Protein AF-A0A0L8H1T8-F1 (afdb_monomer)

Foldseek 3Di:
DDDDDDDDPDDDPDDCVVDVDDDPPPPVVVVVVVVVVVVVVVCCVVCPCLQPDDPPDDSVVSVVPPPPPPPPPDPPPPPPPPPDDDDPPPPPVDCDVVVVVVVVVVVVVVVVPPD

Solvent-accessible surface area (backbone atoms only — not comparable to full-atom values): 8103 Å² total; per-residue (Å²): 137,89,75,84,86,74,82,82,91,66,82,74,96,72,45,66,90,85,47,66,68,84,66,94,77,82,53,66,68,58,52,52,51,53,52,50,52,49,53,53,50,53,49,55,61,69,57,53,69,66,88,60,70,56,93,92,57,54,72,75,67,63,69,69,70,70,78,68,77,83,75,81,75,77,79,79,81,77,81,73,82,76,90,65,89,77,77,92,79,80,78,76,94,73,80,60,70,66,60,62,55,49,56,54,51,52,59,57,58,62,67,67,77,80,118

Organism: Octopus bimaculoides (NCBI:txid37653)

Secondary structure (DSSP, 8-state):
-PPPPPPP-PPPS--TTTS--------HHHHHHHHHHHHHHHHHHHSTTTT-PPTT--HHHHSSS----------------------S--------THHHHHHHHHHHHHTTS--

Mean predicted aligned error: 20.03 Å

Nearest PDB structures (foldseek):
  6q6g-assembly1_D  TM=6.402E-01  e=4.508E-03  Homo sapiens
  8tau-assembly1_D  TM=6.356E-01  e=5.930E-03  Homo sapiens

InterPro domains:
  IPR026182 Anaphase-promoting complex subunit 15 [PF15243] (4-90)
  IPR026182 Anaphase-promoting complex subunit 15 [PTHR22526] (5-99)

pLDDT: mean 73.24, std 15.23, range [45.25, 97.75]

Structure (mmCIF, N/CA/C/O backbone):
data_AF-A0A0L8H1T8-F1
#
_entry.id   AF-A0A0L8H1T8-F1
#
loop_
_atom_site.group_PDB
_atom_site.id
_atom_site.type_symbol
_atom_site.label_atom_id
_atom_site.label_alt_id
_atom_site.label_comp_id
_atom_site.label_asym_id
_atom_site.label_entity_id
_atom_site.label_seq_id
_atom_site.pdbx_PDB_ins_code
_atom_site.Cartn_x
_atom_site.Cartn_y
_atom_site.Cartn_z
_atom_site.occupancy
_atom_site.B_iso_or_equiv
_atom_site.auth_seq_id
_atom_site.auth_comp_id
_atom_site.auth_asym_id
_atom_site.auth_atom_id
_atom_site.pdbx_PDB_model_num
ATOM 1 N N . MET A 1 1 ? 38.543 -22.773 -46.437 1.00 66.62 1 MET A N 1
ATOM 2 C CA . MET A 1 1 ? 37.847 -21.510 -46.764 1.00 66.62 1 MET A CA 1
ATOM 3 C C . MET A 1 1 ? 37.336 -20.939 -45.447 1.00 66.62 1 MET A C 1
ATOM 5 O O . MET A 1 1 ? 36.413 -21.510 -44.885 1.00 66.62 1 MET A O 1
ATOM 9 N N . PHE A 1 2 ? 38.005 -19.933 -44.879 1.00 74.50 2 PHE A N 1
ATOM 10 C CA . PHE A 1 2 ? 37.573 -19.299 -43.627 1.00 74.50 2 PHE A CA 1
ATOM 11 C C . PHE A 1 2 ? 36.588 -18.179 -43.969 1.00 74.50 2 PHE A C 1
ATOM 13 O O . PHE A 1 2 ? 36.925 -17.283 -44.740 1.00 74.50 2 PHE A O 1
ATOM 20 N N . ARG A 1 3 ? 35.363 -18.255 -43.443 1.00 80.56 3 ARG A N 1
ATOM 21 C CA . ARG A 1 3 ? 34.392 -17.158 -43.514 1.00 80.56 3 ARG A CA 1
ATOM 22 C C . ARG A 1 3 ? 34.548 -16.315 -42.246 1.00 80.56 3 ARG A C 1
ATOM 24 O O . ARG A 1 3 ? 34.536 -16.905 -41.166 1.00 80.56 3 ARG A O 1
ATOM 31 N N . PRO A 1 4 ? 34.705 -14.985 -42.349 1.00 79.38 4 PRO A N 1
ATOM 32 C CA . PRO A 1 4 ? 34.707 -14.138 -41.166 1.00 79.38 4 PRO A CA 1
ATOM 33 C C . PRO A 1 4 ? 33.343 -14.248 -40.478 1.00 79.38 4 PRO A C 1
ATOM 35 O O . PRO A 1 4 ? 32.303 -14.245 -41.142 1.00 79.38 4 PRO A O 1
ATOM 38 N N . LEU A 1 5 ? 33.358 -14.400 -39.155 1.00 86.38 5 LEU A N 1
ATOM 39 C CA . LEU A 1 5 ? 32.141 -14.392 -38.357 1.00 86.38 5 LEU A CA 1
ATOM 40 C C . LEU A 1 5 ? 31.620 -12.954 -38.326 1.00 86.38 5 LEU A C 1
ATOM 42 O O . LEU A 1 5 ? 32.314 -12.050 -37.864 1.00 86.38 5 LEU A O 1
ATOM 46 N N . PHE A 1 6 ? 30.422 -12.744 -38.862 1.00 85.69 6 PHE A N 1
ATOM 47 C CA . PHE A 1 6 ? 29.758 -11.448 -38.808 1.00 85.69 6 PHE A CA 1
ATOM 48 C C . PHE A 1 6 ? 28.909 -11.356 -37.537 1.00 85.69 6 PHE A C 1
ATOM 50 O O . PHE A 1 6 ? 28.295 -12.355 -37.151 1.00 85.69 6 PHE A O 1
ATOM 57 N N . PRO A 1 7 ? 28.855 -10.183 -36.885 1.00 89.69 7 PRO A N 1
ATOM 58 C CA . PRO A 1 7 ? 27.978 -9.984 -35.741 1.00 89.69 7 PRO A CA 1
ATOM 59 C C . PRO A 1 7 ? 26.510 -10.090 -36.166 1.00 89.69 7 PRO A C 1
ATOM 61 O O . PRO A 1 7 ? 26.142 -9.751 -37.293 1.00 89.69 7 PRO A O 1
ATOM 64 N N . ALA A 1 8 ? 25.660 -10.534 -35.243 1.00 85.50 8 ALA A N 1
ATOM 65 C CA . ALA A 1 8 ? 24.221 -10.518 -35.453 1.00 85.50 8 ALA A CA 1
ATOM 66 C C . ALA A 1 8 ? 23.708 -9.069 -35.382 1.00 85.50 8 ALA A C 1
ATOM 68 O O . ALA A 1 8 ? 23.894 -8.388 -34.378 1.00 85.50 8 ALA A O 1
ATOM 69 N N . LEU A 1 9 ? 23.058 -8.602 -36.451 1.00 88.75 9 LEU A N 1
ATOM 70 C CA . LEU A 1 9 ? 22.443 -7.270 -36.547 1.00 88.75 9 LEU A CA 1
ATOM 71 C C . LEU A 1 9 ? 20.955 -7.312 -36.172 1.00 88.75 9 LEU A C 1
ATOM 73 O O . LEU A 1 9 ? 20.112 -6.729 -36.850 1.00 88.75 9 LEU A O 1
ATOM 77 N N . VAL A 1 10 ? 20.628 -8.066 -35.126 1.00 89.12 10 VAL A 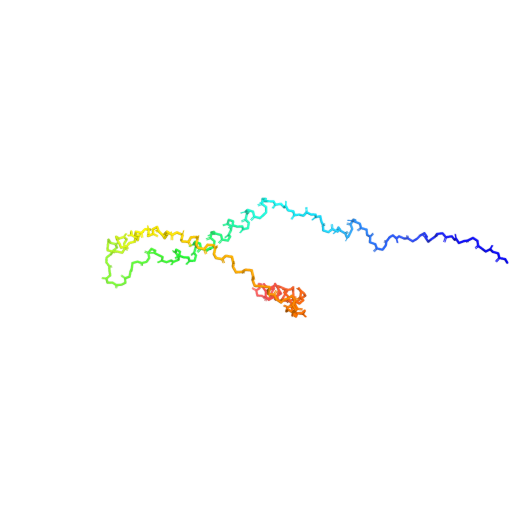N 1
ATOM 78 C CA . VAL A 1 10 ? 19.255 -8.191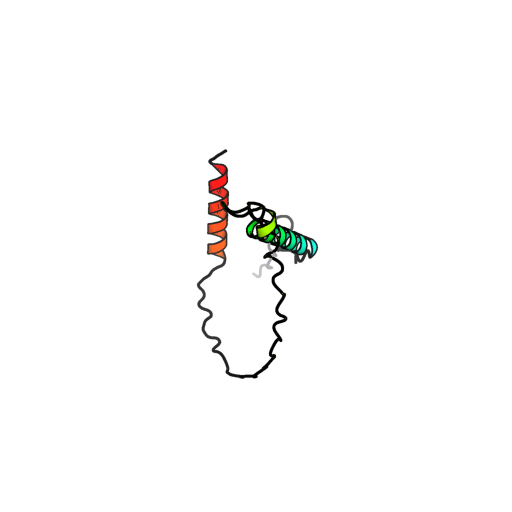 -34.630 1.00 89.12 10 VAL A CA 1
ATOM 79 C C . VAL A 1 10 ? 19.013 -7.206 -33.483 1.00 89.12 10 VAL A C 1
ATOM 81 O O . VAL A 1 10 ? 19.959 -6.883 -32.757 1.00 89.12 10 VAL A O 1
ATOM 84 N N . PRO A 1 11 ? 17.773 -6.713 -33.305 1.00 88.00 11 PRO A N 1
ATOM 85 C CA . PRO A 1 11 ? 17.414 -5.901 -32.148 1.00 88.00 11 PRO A CA 1
ATOM 86 C C . PRO A 1 11 ? 17.719 -6.618 -30.831 1.00 88.00 11 PRO A C 1
ATOM 88 O O . PRO A 1 11 ? 17.740 -7.850 -30.764 1.00 88.00 11 PRO A O 1
ATOM 91 N N . LYS A 1 12 ? 17.932 -5.840 -29.767 1.00 85.12 12 LYS A N 1
ATOM 92 C CA . LYS A 1 12 ? 18.109 -6.396 -28.424 1.00 85.12 12 LYS A CA 1
ATOM 93 C C . LYS A 1 12 ? 16.826 -7.101 -27.991 1.00 85.12 12 LYS A C 1
ATOM 95 O O . LYS A 1 12 ? 15.731 -6.602 -28.228 1.00 85.12 12 LYS A O 1
ATOM 100 N N . ALA A 1 13 ? 16.987 -8.244 -27.331 1.00 86.94 13 ALA A N 1
ATOM 101 C CA . ALA A 1 13 ? 15.868 -9.017 -26.804 1.00 86.94 13 ALA A CA 1
ATOM 102 C C . ALA A 1 13 ? 15.138 -8.307 -25.656 1.00 86.94 13 ALA A C 1
ATOM 104 O O . ALA A 1 13 ? 13.989 -8.623 -25.402 1.00 86.94 13 ALA A O 1
ATOM 105 N N . VAL A 1 14 ? 15.799 -7.369 -24.974 1.00 88.12 14 VAL A N 1
ATOM 106 C CA . VAL A 1 14 ? 15.251 -6.577 -23.871 1.00 88.12 14 VAL A CA 1
ATOM 107 C C . VAL A 1 14 ? 15.644 -5.124 -24.111 1.00 88.12 14 VAL A C 1
ATOM 109 O O . VAL A 1 14 ? 16.819 -4.836 -24.366 1.00 88.12 14 VAL A O 1
ATOM 112 N N . ASP A 1 15 ? 14.671 -4.219 -24.050 1.00 87.50 15 ASP A N 1
ATOM 113 C CA . ASP A 1 15 ? 14.896 -2.779 -24.175 1.00 87.50 15 ASP A CA 1
ATOM 114 C C 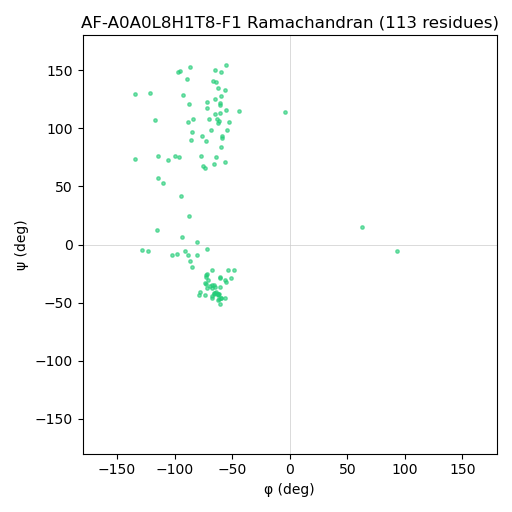. ASP A 1 15 ? 14.385 -2.069 -22.918 1.00 87.50 15 ASP A C 1
ATOM 116 O O . ASP A 1 15 ? 13.226 -2.265 -22.558 1.00 87.50 15 ASP A O 1
ATOM 120 N N . PRO A 1 16 ? 15.183 -1.195 -22.288 1.00 86.00 16 PRO A N 1
ATOM 121 C CA . PRO A 1 16 ? 14.730 -0.369 -21.171 1.00 86.00 16 PRO A CA 1
ATOM 122 C C . PRO A 1 16 ? 13.471 0.467 -21.452 1.00 86.00 16 PRO A C 1
ATOM 124 O O . PRO A 1 16 ? 12.793 0.870 -20.511 1.00 86.00 16 PRO A O 1
ATOM 127 N N . PHE A 1 17 ? 13.150 0.740 -22.722 1.00 83.31 17 PHE A N 1
ATOM 128 C CA . PHE A 1 17 ? 11.942 1.464 -23.121 1.00 83.31 17 PHE A CA 1
ATOM 129 C C . PHE A 1 17 ? 10.646 0.697 -22.818 1.00 83.31 17 PHE A C 1
ATOM 131 O O . PHE A 1 17 ? 9.637 1.315 -22.490 1.00 83.31 17 PHE A O 1
ATOM 138 N N . TRP A 1 18 ? 10.662 -0.633 -22.935 1.00 85.00 18 TRP A N 1
ATOM 139 C CA . TRP A 1 18 ? 9.486 -1.489 -22.709 1.00 85.00 18 TRP A CA 1
ATOM 140 C C . TRP A 1 18 ? 9.706 -2.562 -21.637 1.00 85.00 18 TRP A C 1
ATOM 142 O O . TRP A 1 18 ? 8.768 -3.253 -21.252 1.00 85.00 18 TRP A O 1
ATOM 152 N N . PHE A 1 19 ? 10.930 -2.665 -21.128 1.00 86.06 19 PHE A N 1
ATOM 153 C 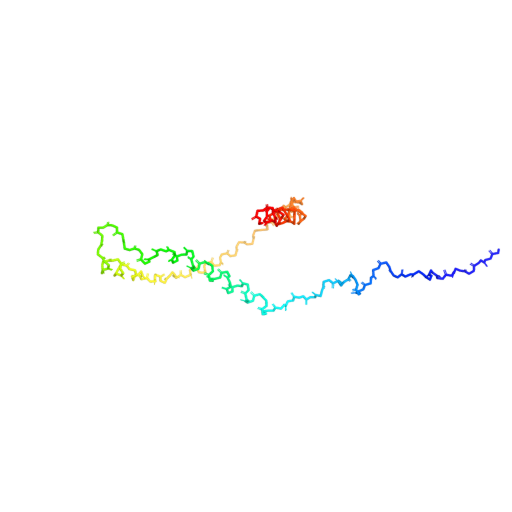CA . PHE A 1 19 ? 11.321 -3.468 -19.984 1.00 86.06 19 PHE A CA 1
ATOM 154 C C . PHE A 1 19 ? 12.214 -2.621 -19.066 1.00 86.06 19 PHE A C 1
ATOM 156 O O . PHE A 1 19 ? 13.441 -2.785 -19.053 1.00 86.06 19 PHE A O 1
ATOM 163 N N . PRO A 1 20 ? 11.632 -1.652 -18.340 1.00 81.62 20 PRO A N 1
ATOM 164 C CA . PRO A 1 20 ? 12.365 -0.966 -17.293 1.00 81.62 20 PRO A CA 1
ATOM 165 C C . PRO A 1 20 ? 12.721 -2.009 -16.231 1.00 81.62 20 PRO A C 1
ATOM 167 O O . PRO A 1 20 ? 11.851 -2.508 -15.528 1.00 81.62 20 PRO A O 1
ATOM 170 N N . VAL A 1 21 ? 14.003 -2.373 -16.148 1.00 79.56 21 VAL A N 1
ATOM 171 C CA . VAL A 1 21 ? 14.524 -3.094 -14.982 1.00 79.56 21 VAL A CA 1
ATOM 172 C C . VAL A 1 21 ? 14.205 -2.233 -13.771 1.00 79.56 21 VAL A C 1
ATOM 174 O O . VAL A 1 21 ? 14.416 -1.016 -13.848 1.00 79.56 21 VAL A O 1
ATOM 177 N N . ASP A 1 22 ? 13.668 -2.853 -12.719 1.00 79.62 22 ASP A N 1
ATOM 178 C CA . ASP A 1 22 ? 13.233 -2.159 -11.512 1.00 79.62 22 ASP A CA 1
ATOM 179 C C . ASP A 1 22 ? 14.293 -1.140 -11.108 1.00 79.62 22 ASP A C 1
ATOM 181 O O . ASP A 1 22 ? 15.456 -1.465 -10.841 1.00 79.62 22 ASP A O 1
ATOM 185 N N . LYS A 1 23 ? 13.909 0.136 -11.174 1.00 72.81 23 LYS A N 1
ATOM 186 C CA . LYS A 1 23 ? 14.759 1.185 -10.6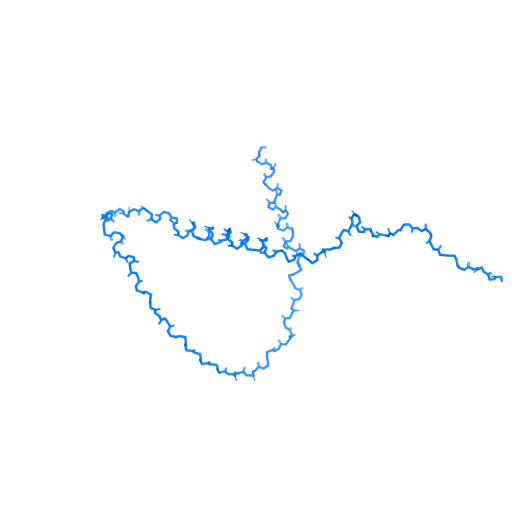28 1.00 72.81 23 LYS A CA 1
ATOM 187 C C . LYS A 1 23 ? 14.767 0.943 -9.125 1.00 72.81 23 LYS A C 1
ATOM 189 O O . LYS A 1 23 ? 13.701 0.635 -8.600 1.00 72.81 23 LYS A O 1
ATOM 194 N N . PRO A 1 24 ? 15.903 1.110 -8.430 1.00 70.75 24 PRO A N 1
ATOM 195 C CA . PRO A 1 24 ? 15.901 1.170 -6.976 1.00 70.75 24 PRO A CA 1
ATOM 196 C C . PRO A 1 24 ? 14.909 2.258 -6.552 1.00 70.75 24 PRO A C 1
ATOM 198 O O . PRO A 1 24 ? 15.183 3.451 -6.673 1.00 70.75 24 PRO A O 1
ATOM 201 N N . CYS A 1 25 ? 13.711 1.826 -6.187 1.00 67.56 25 CYS A N 1
ATOM 202 C CA . CYS A 1 25 ? 12.572 2.654 -5.849 1.00 67.56 25 CYS A CA 1
ATOM 203 C C . CYS A 1 25 ? 12.440 2.573 -4.336 1.00 67.56 25 CYS A C 1
ATOM 205 O O . CYS A 1 25 ? 11.604 1.854 -3.806 1.00 67.56 25 CYS A O 1
ATOM 207 N N . LEU A 1 26 ? 13.361 3.240 -3.647 1.00 69.06 26 LEU A N 1
ATOM 208 C CA . LEU A 1 26 ? 13.211 3.566 -2.235 1.00 69.06 26 LEU A CA 1
ATOM 209 C C . LEU A 1 26 ? 12.754 5.020 -2.193 1.00 69.06 26 LEU A C 1
ATOM 211 O O . LEU A 1 26 ? 13.560 5.933 -2.015 1.00 69.06 26 LEU A O 1
ATOM 215 N N . ASP A 1 27 ? 11.476 5.237 -2.495 1.00 83.62 27 ASP A N 1
ATOM 216 C CA . ASP A 1 27 ? 10.846 6.523 -2.235 1.00 83.62 27 ASP A CA 1
ATOM 217 C C . ASP A 1 27 ? 10.359 6.522 -0.785 1.00 83.62 27 ASP A C 1
ATOM 219 O O . ASP A 1 27 ? 9.289 6.011 -0.466 1.00 83.62 27 ASP A O 1
ATOM 223 N N . GLU A 1 28 ? 11.170 7.090 0.106 1.00 89.19 28 GLU A N 1
ATOM 224 C CA . GLU A 1 28 ? 10.832 7.270 1.525 1.00 89.19 28 GLU A CA 1
ATOM 225 C C . GLU A 1 28 ? 9.466 7.953 1.716 1.00 89.19 28 GLU A C 1
ATOM 227 O O . GLU A 1 28 ? 8.775 7.706 2.703 1.00 89.19 28 GLU A O 1
ATOM 232 N N . SER A 1 29 ? 9.039 8.795 0.765 1.00 90.00 29 SER A N 1
ATOM 233 C CA . SER A 1 29 ? 7.729 9.443 0.846 1.00 90.00 29 SER A CA 1
ATOM 234 C C . SER A 1 29 ? 6.570 8.484 0.568 1.00 90.00 29 SER A C 1
ATOM 236 O O . SER A 1 29 ? 5.522 8.611 1.201 1.00 90.00 29 SER A O 1
ATOM 238 N N . GLU A 1 30 ? 6.761 7.501 -0.317 1.00 90.25 30 GLU A N 1
ATOM 239 C CA . GLU A 1 30 ? 5.783 6.437 -0.570 1.00 90.25 30 GLU A CA 1
ATOM 240 C C . GLU A 1 30 ? 5.652 5.532 0.657 1.00 90.25 30 GLU A C 1
ATOM 242 O O . GLU A 1 30 ? 4.538 5.244 1.094 1.00 90.25 30 GLU A O 1
ATOM 247 N N . ILE A 1 31 ? 6.784 5.154 1.256 1.00 91.50 31 ILE A N 1
ATOM 248 C CA . ILE A 1 31 ? 6.815 4.334 2.474 1.00 91.50 31 ILE A CA 1
ATOM 249 C C . ILE A 1 31 ? 6.104 5.061 3.618 1.00 91.50 31 ILE A C 1
ATOM 251 O O . ILE A 1 31 ? 5.174 4.517 4.209 1.00 91.50 31 ILE A O 1
ATOM 255 N N . SER A 1 32 ? 6.464 6.320 3.870 1.00 94.31 32 SER A N 1
ATOM 256 C CA . SER A 1 32 ? 5.849 7.117 4.934 1.00 94.31 32 SER A CA 1
ATOM 257 C C . SER A 1 32 ? 4.338 7.302 4.738 1.00 94.31 32 SER A C 1
ATOM 259 O O . SER A 1 32 ? 3.581 7.276 5.709 1.00 94.31 32 SER A O 1
ATOM 261 N N . ALA A 1 33 ? 3.873 7.450 3.492 1.00 95.38 33 ALA A N 1
ATOM 262 C CA . ALA A 1 33 ? 2.444 7.526 3.199 1.00 95.38 33 ALA A CA 1
ATOM 263 C C . ALA A 1 33 ? 1.720 6.206 3.515 1.00 95.38 33 ALA A C 1
ATOM 265 O O . ALA A 1 33 ? 0.651 6.227 4.124 1.00 95.38 33 ALA A O 1
ATOM 266 N N . LEU A 1 34 ? 2.316 5.063 3.158 1.00 95.81 34 LEU A N 1
ATOM 267 C CA . LEU A 1 34 ? 1.757 3.742 3.461 1.00 95.81 34 LEU A CA 1
ATOM 268 C C . LEU A 1 34 ? 1.690 3.474 4.969 1.00 95.81 34 LEU A C 1
ATOM 270 O O . LEU A 1 34 ? 0.689 2.949 5.457 1.00 95.81 34 LEU A O 1
ATOM 274 N N . GLU A 1 35 ? 2.721 3.862 5.716 1.00 96.62 35 GLU A N 1
ATOM 275 C CA . GLU A 1 35 ? 2.739 3.748 7.178 1.00 96.62 35 GLU A CA 1
ATOM 276 C C . GLU A 1 35 ? 1.675 4.635 7.830 1.00 96.62 35 GLU A C 1
ATOM 278 O O . GLU A 1 35 ? 0.979 4.203 8.751 1.00 96.62 35 GLU A O 1
ATOM 283 N N . ALA A 1 36 ? 1.502 5.864 7.339 1.00 97.69 36 ALA A N 1
ATOM 284 C CA . ALA A 1 36 ? 0.462 6.765 7.825 1.00 97.69 36 ALA A CA 1
ATOM 285 C C . ALA A 1 36 ? -0.945 6.200 7.573 1.00 97.69 36 ALA A C 1
ATOM 287 O O . ALA A 1 36 ? -1.789 6.225 8.473 1.00 97.69 36 ALA A O 1
ATOM 288 N N . ASP A 1 37 ? -1.193 5.650 6.383 1.00 97.75 37 ASP A N 1
ATOM 289 C CA . ASP A 1 37 ? -2.464 5.003 6.051 1.00 97.75 37 ASP A CA 1
ATOM 290 C C . ASP A 1 37 ? -2.728 3.784 6.942 1.00 97.75 37 ASP A C 1
ATOM 292 O O . ASP A 1 37 ? -3.842 3.615 7.448 1.00 97.75 37 ASP A O 1
ATOM 296 N N . TYR A 1 38 ? -1.704 2.965 7.194 1.00 97.62 38 TYR A N 1
ATOM 297 C CA . TYR A 1 38 ? -1.804 1.831 8.110 1.00 97.62 38 TYR A CA 1
ATOM 298 C C . TYR A 1 38 ? -2.140 2.274 9.539 1.00 97.62 38 TYR A C 1
ATOM 300 O O . TYR A 1 38 ? -3.062 1.732 10.150 1.00 97.62 38 TYR A O 1
ATOM 308 N N . ASN A 1 39 ? -1.442 3.287 10.055 1.00 97.50 39 ASN A N 1
ATOM 309 C CA . ASN A 1 39 ? -1.679 3.810 11.400 1.00 97.50 39 ASN A CA 1
ATOM 310 C C . ASN A 1 39 ? -3.096 4.382 11.542 1.00 97.50 39 ASN A C 1
ATOM 312 O O . ASN A 1 39 ? -3.781 4.093 12.522 1.00 97.50 39 ASN A O 1
ATOM 316 N N . ASN A 1 40 ? -3.575 5.119 10.535 1.00 97.50 40 ASN A N 1
ATOM 317 C CA . ASN A 1 40 ? -4.953 5.614 10.499 1.00 97.50 40 ASN A CA 1
ATOM 318 C C . ASN A 1 40 ? -5.972 4.468 10.491 1.00 97.50 40 ASN A C 1
ATOM 320 O O . ASN A 1 40 ? -6.990 4.535 11.182 1.00 97.50 40 ASN A O 1
ATOM 324 N N . TRP A 1 41 ? -5.717 3.410 9.718 1.00 97.38 41 TRP A N 1
ATOM 325 C CA . TRP A 1 41 ? -6.578 2.231 9.708 1.00 97.38 41 TRP A CA 1
ATOM 326 C C . TRP A 1 41 ? -6.615 1.556 11.083 1.00 97.38 41 TRP A C 1
ATOM 328 O O . TRP A 1 41 ? -7.708 1.302 11.592 1.00 97.38 41 TRP A O 1
ATOM 338 N N . ALA A 1 42 ? -5.455 1.329 11.701 1.00 96.62 42 ALA A N 1
ATOM 339 C CA . ALA A 1 42 ? -5.347 0.703 13.015 1.00 96.62 42 ALA A CA 1
ATOM 340 C C . ALA A 1 42 ? -6.094 1.505 14.094 1.00 96.62 42 ALA A C 1
ATOM 342 O O . ALA A 1 42 ? -6.903 0.932 14.826 1.00 96.62 42 ALA A O 1
ATOM 343 N N . GLN A 1 43 ? -5.914 2.830 14.124 1.00 96.00 43 GLN A N 1
ATOM 344 C CA . GLN A 1 43 ? -6.669 3.723 15.011 1.00 96.00 43 GLN A CA 1
ATOM 345 C C . GLN A 1 43 ? -8.171 3.635 14.745 1.00 96.00 43 GLN A C 1
ATOM 347 O O . GLN A 1 43 ? -8.949 3.441 15.671 1.00 96.00 43 GLN A O 1
ATOM 352 N N . SER A 1 44 ? -8.598 3.664 13.477 1.00 95.50 44 SER A N 1
ATOM 353 C CA . SER A 1 44 ? -10.026 3.565 13.143 1.00 95.50 44 SER A CA 1
ATOM 354 C C . SER A 1 44 ? -10.671 2.257 13.604 1.00 95.50 44 SER A C 1
ATOM 356 O O . SER A 1 44 ? -11.878 2.222 13.838 1.00 95.50 44 SER A O 1
ATOM 358 N N . VAL A 1 45 ? -9.886 1.178 13.695 1.00 94.25 45 VAL A N 1
AT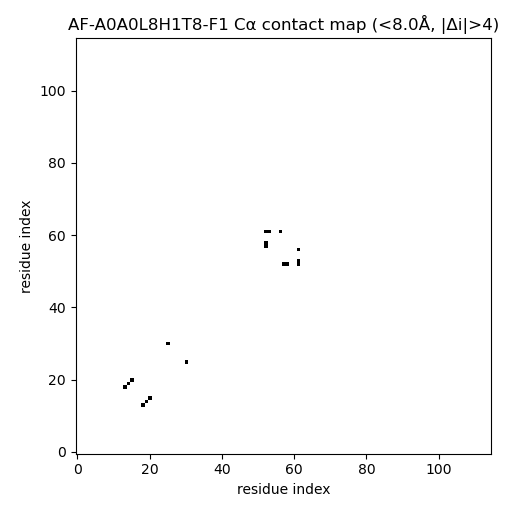OM 359 C CA . VAL A 1 45 ? -10.340 -0.126 14.182 1.00 94.25 45 VAL A CA 1
ATOM 360 C C . VAL A 1 45 ? -10.406 -0.139 15.706 1.00 94.25 45 VAL A C 1
ATOM 362 O O . VAL A 1 45 ? -11.391 -0.647 16.238 1.00 94.25 45 VAL A O 1
ATOM 365 N N . GLY A 1 46 ? -9.400 0.414 16.389 1.00 91.25 46 GLY A N 1
ATOM 366 C CA . GLY A 1 46 ? -9.361 0.499 17.853 1.00 91.25 46 GLY A CA 1
ATOM 367 C C . GLY A 1 46 ? -10.425 1.437 18.419 1.00 91.25 46 GLY A C 1
ATOM 368 O O . GLY A 1 46 ? -11.189 1.051 19.297 1.00 91.25 46 GLY A O 1
ATOM 369 N N . ASP A 1 47 ? -10.563 2.622 17.831 1.00 91.19 47 ASP A N 1
ATOM 370 C CA . ASP A 1 47 ? -11.519 3.648 18.265 1.00 91.19 47 ASP A CA 1
ATOM 371 C C . ASP A 1 47 ? -12.939 3.388 17.756 1.00 91.19 47 ASP A C 1
ATOM 373 O O . ASP A 1 47 ? -13.863 4.189 17.968 1.00 91.19 47 ASP A O 1
ATOM 377 N N . LYS A 1 48 ? -13.134 2.275 17.042 1.00 91.44 48 LYS A N 1
ATOM 378 C CA . LYS A 1 48 ? -14.421 1.943 16.461 1.00 91.44 48 LYS A CA 1
ATOM 379 C C . LYS A 1 48 ? -15.453 1.804 17.568 1.00 91.44 48 LYS A C 1
ATOM 381 O O . LYS A 1 48 ? -15.361 0.932 18.421 1.00 91.44 48 LYS A O 1
ATOM 386 N N . ASP A 1 49 ? -16.480 2.644 17.487 1.00 88.31 49 ASP A N 1
ATOM 387 C CA . ASP A 1 49 ? -17.610 2.642 18.409 1.00 88.31 49 ASP A CA 1
ATOM 388 C C . ASP A 1 49 ? -17.237 2.965 19.875 1.00 88.31 49 ASP A C 1
ATOM 390 O O . ASP A 1 49 ? -18.083 2.817 20.754 1.00 88.31 49 ASP A O 1
ATOM 394 N N . ASN A 1 50 ? -16.039 3.511 20.142 1.00 85.00 50 ASN A N 1
ATOM 395 C CA . ASN A 1 50 ? -15.622 3.916 21.496 1.00 85.00 50 ASN A CA 1
ATOM 396 C C . ASN A 1 50 ? -16.556 5.000 22.095 1.00 85.00 50 ASN A C 1
ATOM 398 O O . ASN A 1 50 ? -16.840 5.059 23.287 1.00 85.00 50 ASN A O 1
ATOM 402 N N . ALA A 1 51 ? -17.175 5.829 21.250 1.00 84.25 51 ALA A N 1
ATOM 403 C CA . ALA A 1 51 ? -18.157 6.815 21.705 1.00 84.25 51 ALA A CA 1
ATOM 404 C C . ALA A 1 51 ? -19.511 6.217 22.163 1.00 84.25 51 ALA A C 1
ATOM 406 O O . ALA A 1 51 ? -20.404 6.964 22.581 1.00 84.25 51 ALA A O 1
ATOM 407 N N . ILE A 1 52 ? -19.720 4.900 22.043 1.00 86.44 52 ILE A N 1
ATOM 408 C CA . ILE A 1 52 ? -20.983 4.257 22.410 1.00 86.44 52 ILE A CA 1
ATOM 409 C C . ILE A 1 52 ? -21.001 3.952 23.906 1.00 86.44 52 ILE A C 1
ATOM 411 O O . ILE A 1 52 ? -20.403 2.992 24.376 1.00 86.44 52 ILE A O 1
ATOM 415 N N . VAL A 1 53 ? -21.803 4.718 24.646 1.00 85.69 53 VAL A N 1
ATOM 416 C CA . VAL A 1 53 ? -22.052 4.457 26.067 1.00 85.69 53 VAL A CA 1
ATOM 417 C C . VAL A 1 53 ? -22.800 3.120 26.239 1.00 85.69 53 VAL A C 1
ATOM 419 O O . VAL A 1 53 ? -23.890 2.955 25.674 1.00 85.69 53 VAL A O 1
ATOM 422 N N . PRO A 1 54 ? -22.279 2.173 27.044 1.00 86.00 54 PRO A N 1
ATOM 423 C CA . PRO A 1 54 ? -22.933 0.899 27.313 1.00 86.00 54 PRO A CA 1
ATOM 424 C C . PRO A 1 54 ? -24.311 1.056 27.963 1.00 86.00 54 PRO A C 1
ATOM 426 O O . PRO A 1 54 ? -24.560 1.962 28.762 1.00 86.00 54 PRO A O 1
ATOM 429 N N . ILE A 1 55 ? -25.216 0.118 27.676 1.00 87.06 55 ILE A N 1
ATOM 430 C CA . ILE A 1 55 ? -26.561 0.112 28.263 1.00 87.06 55 ILE A CA 1
ATOM 431 C C . ILE A 1 55 ? -26.452 -0.001 29.788 1.00 87.06 55 ILE A C 1
ATOM 433 O O . ILE A 1 55 ? -25.926 -0.978 30.313 1.00 87.06 55 ILE A O 1
ATOM 437 N N . GLY A 1 56 ? -27.014 0.978 30.496 1.00 86.88 56 GLY A N 1
ATOM 438 C CA . GLY A 1 56 ? -27.043 1.000 31.959 1.00 86.88 56 GLY A CA 1
ATOM 439 C C . GLY A 1 56 ? -25.884 1.751 32.617 1.00 86.88 56 GLY A C 1
ATOM 440 O O . GLY A 1 56 ? -25.958 1.948 33.827 1.00 86.88 56 GLY A O 1
ATOM 441 N N . LYS A 1 57 ? -24.883 2.220 31.856 1.00 78.81 57 LYS A N 1
ATOM 442 C CA . LYS A 1 57 ? -23.895 3.206 32.326 1.00 78.81 57 LYS A CA 1
ATOM 443 C C . LYS A 1 57 ? -24.305 4.615 31.892 1.00 78.81 57 LYS A C 1
ATOM 445 O O . LYS A 1 57 ? -24.947 4.799 30.853 1.00 78.81 57 LYS A O 1
ATOM 450 N N . THR A 1 58 ? -23.965 5.622 32.691 1.00 77.31 58 THR A N 1
ATOM 451 C CA . THR A 1 58 ? -24.089 7.024 32.264 1.00 77.31 58 THR A CA 1
ATOM 452 C C . THR A 1 58 ? -22.831 7.457 31.510 1.00 77.31 58 THR A C 1
ATOM 454 O O . THR A 1 58 ? -21.753 6.924 31.748 1.00 77.3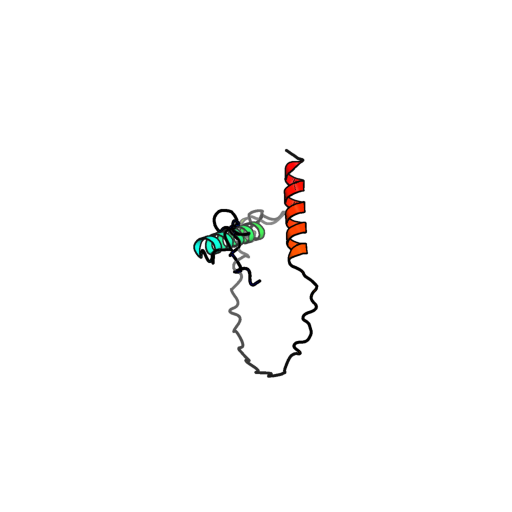1 58 THR A O 1
ATOM 457 N N . ALA A 1 59 ? -22.943 8.435 30.603 1.00 71.19 59 ALA A N 1
ATOM 458 C CA . ALA A 1 59 ? -21.794 8.916 29.826 1.00 71.19 59 ALA A CA 1
ATOM 459 C C . ALA A 1 59 ? -20.629 9.390 30.717 1.00 71.19 59 ALA A C 1
ATOM 461 O O . ALA A 1 59 ? -19.478 9.256 30.339 1.00 71.19 59 ALA A O 1
ATOM 462 N N . GLN A 1 60 ? -20.930 9.905 31.911 1.00 69.31 60 GLN A N 1
ATOM 463 C CA . GLN A 1 60 ? -19.929 10.403 32.851 1.00 69.31 60 GLN A CA 1
ATOM 464 C C . GLN A 1 60 ? -19.115 9.285 33.525 1.00 69.31 60 GLN A C 1
ATOM 466 O O . GLN A 1 60 ? -17.968 9.515 33.860 1.00 69.31 60 GLN A O 1
ATOM 471 N N . GLU A 1 61 ? -19.672 8.082 33.685 1.00 63.84 61 GLU A N 1
ATOM 472 C CA . GLU A 1 61 ? -18.962 6.933 34.278 1.00 63.84 61 GLU A CA 1
ATOM 473 C C . GLU A 1 61 ? -18.119 6.159 33.252 1.00 63.84 61 GLU A C 1
ATOM 475 O O . GLU A 1 61 ? -17.248 5.393 33.637 1.00 63.84 61 GLU A O 1
ATOM 480 N N . HIS A 1 62 ? -18.394 6.310 31.952 1.00 68.00 62 HIS A N 1
ATOM 481 C CA . HIS A 1 62 ? -17.670 5.601 30.890 1.00 68.00 62 HIS A CA 1
ATOM 482 C C . HIS A 1 62 ? -16.301 6.222 30.595 1.00 68.00 62 HIS A C 1
ATOM 484 O O . HIS A 1 62 ? -15.341 5.495 30.403 1.00 68.00 62 HIS A O 1
ATOM 490 N N . TYR A 1 63 ? -16.210 7.556 30.572 1.00 65.25 63 TYR A N 1
ATOM 491 C CA . TYR A 1 63 ? -14.976 8.270 30.217 1.00 65.25 63 TYR A CA 1
ATOM 492 C C . TYR A 1 63 ? -14.034 8.543 31.406 1.00 65.25 63 TYR A C 1
ATOM 494 O O . TYR A 1 63 ? -12.921 8.995 31.181 1.00 65.25 63 TYR A O 1
ATOM 502 N N . ASP A 1 64 ? -14.464 8.293 32.649 1.00 61.81 64 ASP A N 1
ATOM 503 C CA . ASP A 1 64 ? -13.644 8.467 33.868 1.00 61.81 64 ASP A CA 1
ATOM 504 C C . ASP A 1 64 ? -12.792 7.215 34.196 1.00 61.81 64 ASP A C 1
ATOM 506 O O . ASP A 1 64 ? -11.896 7.291 35.029 1.00 61.81 64 ASP A O 1
ATOM 510 N N . GLU A 1 65 ? -13.064 6.057 33.575 1.00 57.88 65 GLU A N 1
ATOM 511 C CA . GLU A 1 65 ? -12.335 4.791 33.812 1.00 57.88 65 GLU A CA 1
ATOM 512 C C . GLU A 1 65 ? -11.128 4.594 32.861 1.00 57.88 65 GLU A C 1
ATOM 514 O O . GLU A 1 65 ? -10.381 3.640 33.048 1.00 57.88 65 GLU A O 1
ATOM 519 N N . GLU A 1 66 ? -10.915 5.474 31.868 1.00 56.31 66 GLU A N 1
ATOM 520 C CA . GLU A 1 66 ? -9.859 5.343 30.837 1.00 56.31 66 GLU A CA 1
ATOM 521 C C . GLU A 1 66 ? -8.533 6.065 31.162 1.00 56.31 66 GLU A C 1
ATOM 523 O O . GLU A 1 66 ? -7.627 6.081 30.331 1.00 56.31 66 GLU A O 1
ATOM 528 N N . GLU A 1 67 ? -8.359 6.636 32.360 1.00 56.91 67 GLU A N 1
ATOM 529 C CA . GLU A 1 67 ? -7.010 6.956 32.861 1.00 56.91 67 GLU A CA 1
ATOM 530 C C . GLU A 1 67 ? -6.324 5.649 33.312 1.00 56.91 67 GLU A C 1
ATOM 532 O O . GLU A 1 67 ? -6.123 5.412 34.503 1.00 56.91 67 GLU A O 1
ATOM 537 N N . GLU A 1 68 ? -6.010 4.754 32.368 1.00 53.38 68 GLU A N 1
ATOM 538 C CA . GLU A 1 68 ? -5.058 3.671 32.624 1.00 53.38 68 GLU A CA 1
ATOM 539 C C . GLU A 1 68 ? -3.690 4.320 32.869 1.00 53.38 68 GLU A C 1
ATOM 541 O O . GLU A 1 68 ? -3.122 4.966 31.987 1.00 53.38 68 GLU A O 1
ATOM 546 N N . GLU A 1 69 ? -3.191 4.216 34.104 1.00 53.28 69 GLU A N 1
ATOM 547 C CA . GLU A 1 69 ? -1.824 4.599 34.442 1.00 53.28 69 GLU A CA 1
ATOM 548 C C . GLU A 1 69 ? -0.882 3.816 33.516 1.00 53.28 69 GLU A C 1
ATOM 550 O O . GLU A 1 69 ? -0.865 2.587 33.554 1.00 53.28 69 GLU A O 1
ATOM 555 N N . GLU A 1 70 ? -0.133 4.516 32.655 1.00 59.41 70 GLU A N 1
ATOM 556 C CA . GLU A 1 70 ? 0.960 3.925 31.882 1.00 59.41 70 GLU A CA 1
ATOM 557 C C . GLU A 1 70 ? 1.966 3.336 32.886 1.00 59.41 70 GLU A C 1
ATOM 559 O O . GLU A 1 70 ? 2.815 4.048 33.426 1.00 59.41 70 GLU A O 1
ATOM 564 N N . GLU A 1 71 ? 1.838 2.045 33.205 1.00 61.56 71 GLU A N 1
ATOM 565 C CA . GLU A 1 71 ? 2.855 1.321 33.959 1.00 61.56 71 GLU A CA 1
ATOM 566 C C . GLU A 1 71 ? 4.126 1.330 33.101 1.00 61.56 71 GLU A C 1
ATOM 568 O O . GLU A 1 71 ? 4.216 0.644 32.083 1.00 61.56 71 GLU A O 1
ATOM 573 N N . GLU A 1 72 ? 5.095 2.167 33.484 1.00 61.56 72 GLU A N 1
ATOM 574 C CA . GLU A 1 72 ? 6.446 2.161 32.928 1.00 61.56 72 GLU A CA 1
ATOM 575 C C . GLU A 1 72 ? 7.054 0.767 33.174 1.00 61.56 72 GLU A C 1
ATOM 577 O O . GLU A 1 72 ? 7.622 0.504 34.236 1.00 61.56 72 GLU A O 1
ATOM 582 N N . GLU A 1 73 ? 6.903 -0.158 32.219 1.00 64.62 73 GLU A N 1
ATOM 583 C CA . GLU A 1 73 ? 7.623 -1.430 32.243 1.00 64.62 73 GLU A CA 1
ATOM 584 C C . GLU A 1 73 ? 9.126 -1.125 32.181 1.00 64.62 73 GLU A C 1
ATOM 586 O O . GLU A 1 73 ? 9.659 -0.718 31.143 1.00 64.62 73 GLU A O 1
ATOM 591 N N . GLU A 1 74 ? 9.826 -1.294 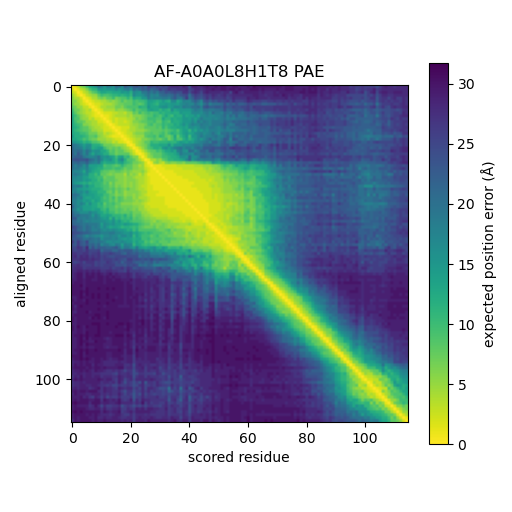33.308 1.00 66.69 74 GLU A N 1
ATOM 592 C CA . GLU A 1 74 ? 11.284 -1.275 33.315 1.00 66.69 74 GLU A CA 1
ATOM 593 C C . GLU A 1 74 ? 11.789 -2.403 32.413 1.00 66.69 74 GLU A C 1
ATOM 595 O O . GLU A 1 74 ? 11.601 -3.590 32.682 1.00 66.69 74 GLU A O 1
ATOM 600 N N . VAL A 1 75 ? 12.423 -2.007 31.312 1.00 61.41 75 VAL A N 1
ATOM 601 C CA . VAL A 1 75 ? 13.045 -2.915 30.355 1.00 61.41 75 VAL A CA 1
ATOM 602 C C . VAL A 1 75 ? 14.257 -3.557 31.033 1.00 61.41 75 VAL A C 1
ATOM 604 O O . VAL A 1 75 ? 15.323 -2.949 31.126 1.00 61.41 75 VAL A O 1
ATOM 607 N N . ASP A 1 76 ? 14.080 -4.776 31.534 1.00 69.31 76 ASP A N 1
ATOM 608 C CA . ASP A 1 76 ? 15.157 -5.614 32.057 1.00 69.31 76 ASP A CA 1
ATOM 609 C C . ASP A 1 76 ? 16.005 -6.138 30.884 1.00 69.31 76 ASP A C 1
ATOM 611 O O . ASP A 1 76 ? 15.711 -7.173 30.283 1.00 69.31 76 ASP A O 1
ATOM 615 N N . ASP A 1 77 ? 17.027 -5.368 30.494 1.00 65.31 77 ASP A N 1
ATOM 616 C CA . ASP A 1 77 ? 18.047 -5.760 29.509 1.00 65.31 77 ASP A CA 1
ATOM 617 C C . ASP A 1 77 ? 19.021 -6.782 30.120 1.00 65.31 77 ASP A C 1
ATOM 619 O O . ASP A 1 77 ? 20.217 -6.530 30.294 1.00 65.31 77 ASP A O 1
ATOM 623 N N . GLU A 1 78 ? 18.507 -7.967 30.445 1.00 63.66 78 GLU A N 1
ATOM 624 C CA . GLU A 1 78 ? 19.332 -9.152 30.673 1.00 63.66 78 GLU A CA 1
ATOM 625 C C . GLU A 1 78 ? 19.761 -9.692 29.303 1.00 63.66 78 GLU A C 1
ATOM 627 O O . GLU A 1 78 ? 19.230 -10.675 28.777 1.00 63.66 78 GLU A O 1
ATOM 632 N N . SER A 1 79 ? 20.730 -9.005 28.695 1.00 60.72 79 SER A N 1
ATOM 633 C CA . SER A 1 79 ? 21.481 -9.478 27.530 1.00 60.72 79 SER A CA 1
ATOM 634 C C . SER A 1 79 ? 22.330 -10.705 27.896 1.00 60.72 79 SER A C 1
ATOM 636 O O . SER A 1 79 ? 23.560 -10.665 27.940 1.00 60.72 79 SER A O 1
ATOM 638 N N . ASP A 1 80 ? 21.669 -11.834 28.154 1.00 59.91 80 ASP A N 1
ATOM 639 C CA . ASP A 1 80 ? 22.327 -13.129 28.272 1.00 59.91 80 ASP A CA 1
ATOM 640 C C . ASP A 1 80 ? 22.682 -13.617 26.862 1.00 59.91 80 ASP A C 1
ATOM 642 O O . ASP A 1 80 ? 21.873 -14.194 26.129 1.00 59.91 80 ASP A O 1
ATOM 646 N N . THR A 1 81 ? 23.908 -13.307 26.445 1.00 61.09 81 THR A N 1
ATOM 647 C CA . THR A 1 81 ? 24.552 -13.834 25.240 1.00 61.09 81 THR A CA 1
ATOM 648 C C . THR A 1 81 ? 24.658 -15.360 25.315 1.00 61.09 81 THR A C 1
ATOM 650 O O . THR A 1 81 ? 25.711 -15.891 25.669 1.00 61.09 81 THR A O 1
ATOM 653 N N . ASN A 1 82 ? 23.593 -16.074 24.947 1.00 57.62 82 ASN A N 1
ATOM 654 C CA . ASN A 1 82 ? 23.685 -17.476 24.548 1.00 57.62 82 ASN A CA 1
ATOM 655 C C . ASN A 1 82 ? 24.031 -17.542 23.058 1.00 57.62 82 ASN A C 1
ATOM 657 O O . ASN A 1 82 ? 23.176 -17.528 22.174 1.00 57.62 82 ASN A O 1
ATOM 661 N N . ASP A 1 83 ? 25.340 -17.561 22.829 1.00 57.97 83 ASP A N 1
ATOM 662 C CA . ASP A 1 83 ? 26.012 -18.035 21.624 1.00 57.97 83 ASP A CA 1
ATOM 663 C C . ASP A 1 83 ? 25.750 -19.542 21.461 1.00 57.97 83 ASP A C 1
ATOM 665 O O . ASP A 1 83 ? 26.604 -20.363 21.778 1.00 57.97 83 ASP A O 1
ATOM 669 N N . ASP A 1 84 ? 24.541 -19.905 21.030 1.00 57.16 84 ASP A N 1
ATOM 670 C CA . ASP A 1 84 ? 24.215 -21.268 20.616 1.00 57.16 84 ASP A CA 1
ATOM 671 C C . ASP A 1 84 ? 23.825 -21.251 19.135 1.00 57.16 84 ASP A C 1
ATOM 673 O O . ASP A 1 84 ? 22.773 -20.752 18.728 1.00 57.16 84 ASP A O 1
ATOM 677 N N . GLU A 1 85 ? 24.741 -21.776 18.323 1.00 62.00 85 GLU A N 1
ATOM 678 C CA . GLU A 1 85 ? 24.648 -21.894 16.875 1.00 62.00 85 GLU A CA 1
ATOM 679 C C . GLU A 1 85 ? 23.342 -22.582 16.443 1.00 62.00 85 GLU A C 1
ATOM 681 O O . GLU A 1 85 ? 23.187 -23.799 16.558 1.00 62.00 85 GLU A O 1
ATOM 686 N N . LEU A 1 86 ? 22.390 -21.801 15.923 1.00 57.50 86 LEU A N 1
ATOM 687 C CA . LEU A 1 86 ? 21.165 -22.326 15.327 1.00 57.50 86 LEU A CA 1
ATOM 688 C C . LEU A 1 86 ? 21.380 -22.613 13.836 1.00 57.50 86 LEU A C 1
ATOM 690 O O . LEU A 1 86 ? 21.475 -21.714 13.001 1.00 57.50 86 LEU A O 1
ATOM 694 N N . ASP A 1 87 ? 21.491 -23.913 13.578 1.00 60.78 87 ASP A N 1
ATOM 695 C CA . ASP A 1 87 ? 21.274 -24.675 12.345 1.00 60.78 87 ASP A CA 1
ATOM 696 C C . ASP A 1 87 ? 20.752 -23.870 11.137 1.00 60.78 87 ASP A C 1
ATOM 698 O O . ASP A 1 87 ? 19.628 -23.369 11.101 1.00 60.78 87 ASP A O 1
ATOM 702 N N . THR A 1 88 ? 21.588 -23.777 10.102 1.00 59.38 88 THR A N 1
ATOM 703 C CA . THR A 1 88 ? 21.313 -23.064 8.840 1.00 59.38 88 THR A CA 1
ATOM 704 C C . THR A 1 88 ? 20.604 -23.941 7.800 1.00 59.38 88 THR A C 1
ATOM 706 O O . THR A 1 88 ? 20.697 -23.687 6.598 1.00 59.38 88 THR A O 1
ATOM 709 N N . ASP A 1 89 ? 19.887 -24.978 8.226 1.00 58.88 89 ASP A N 1
ATOM 710 C CA . ASP A 1 89 ? 19.342 -26.021 7.352 1.00 58.88 89 ASP A CA 1
ATOM 711 C C . ASP A 1 89 ? 17.802 -26.092 7.281 1.00 58.88 89 ASP A C 1
ATOM 713 O O . ASP A 1 89 ? 17.264 -26.99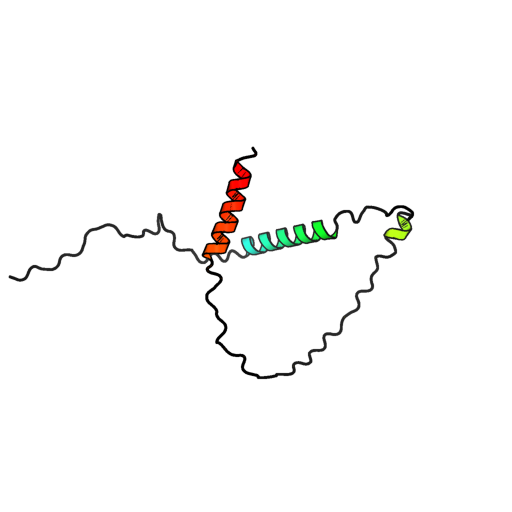7 6.642 1.00 58.88 89 ASP A O 1
ATOM 717 N N . MET A 1 90 ? 17.072 -25.087 7.785 1.00 59.09 90 MET A N 1
ATOM 718 C CA . MET A 1 90 ? 15.625 -24.924 7.529 1.00 59.09 90 MET A CA 1
ATOM 719 C C . MET A 1 90 ? 15.278 -23.725 6.632 1.00 59.09 90 MET A C 1
ATOM 721 O O . MET A 1 90 ? 14.412 -22.916 6.953 1.00 59.09 90 MET A O 1
ATOM 725 N N . VAL A 1 91 ? 15.904 -23.636 5.459 1.00 60.50 91 VAL A N 1
ATOM 726 C CA . VAL A 1 91 ? 15.291 -22.953 4.306 1.00 60.50 91 VAL A CA 1
ATOM 727 C C . VAL A 1 91 ? 14.617 -24.011 3.426 1.00 60.50 91 VAL A C 1
ATOM 729 O O . VAL A 1 91 ? 15.154 -24.427 2.405 1.00 60.50 91 VAL A O 1
ATOM 732 N N . ASP A 1 92 ? 13.459 -24.526 3.862 1.00 54.66 92 ASP A N 1
ATOM 733 C CA . ASP A 1 92 ? 12.576 -25.285 2.961 1.00 54.66 92 ASP A CA 1
ATOM 734 C C . ASP A 1 92 ? 11.985 -24.277 1.966 1.00 54.66 92 ASP A C 1
ATOM 736 O O . ASP A 1 92 ? 11.178 -23.421 2.331 1.00 54.66 92 ASP A O 1
ATOM 740 N N . ASP A 1 93 ? 12.454 -24.359 0.721 1.00 58.38 93 ASP A N 1
ATOM 741 C CA . ASP A 1 93 ? 11.992 -23.653 -0.477 1.00 58.38 93 ASP A CA 1
ATOM 742 C C . ASP A 1 93 ? 10.490 -23.908 -0.740 1.00 58.38 93 ASP A C 1
ATOM 744 O O . ASP A 1 93 ? 10.125 -24.641 -1.668 1.00 58.38 93 ASP A O 1
ATOM 748 N N . ARG A 1 94 ? 9.591 -23.352 0.082 1.00 59.03 94 ARG A N 1
ATOM 749 C CA . ARG A 1 94 ? 8.151 -23.642 -0.032 1.00 59.03 94 ARG A CA 1
ATOM 750 C C . ARG A 1 94 ? 7.181 -22.481 -0.103 1.00 59.03 94 ARG A C 1
ATOM 752 O O . ARG A 1 94 ? 6.030 -22.744 -0.426 1.00 59.03 94 ARG A O 1
ATOM 759 N N . ASP A 1 95 ? 7.643 -21.248 0.037 1.00 54.97 95 ASP A N 1
ATOM 760 C CA . ASP A 1 95 ? 6.844 -20.077 -0.320 1.00 54.97 95 ASP A CA 1
ATOM 761 C C . ASP A 1 95 ? 7.519 -19.364 -1.494 1.00 54.97 95 ASP A C 1
ATOM 763 O O . ASP A 1 95 ? 8.197 -18.346 -1.345 1.00 54.97 95 ASP A O 1
ATOM 767 N N . SER A 1 96 ? 7.369 -19.937 -2.697 1.00 56.34 96 SER A N 1
ATOM 768 C CA . SER A 1 96 ? 7.680 -19.187 -3.915 1.00 56.34 96 SER A CA 1
ATOM 769 C C . SER A 1 96 ? 6.776 -17.960 -3.933 1.00 56.34 96 SER A C 1
ATOM 771 O O . SER A 1 96 ? 5.554 -18.080 -3.833 1.00 56.34 96 SER A O 1
ATOM 773 N N . ALA A 1 97 ? 7.371 -16.779 -4.099 1.00 60.44 97 ALA A N 1
ATOM 774 C CA . ALA A 1 97 ? 6.660 -15.508 -4.220 1.00 60.44 97 ALA A CA 1
ATOM 775 C C . ALA A 1 97 ? 5.503 -15.557 -5.242 1.00 60.44 97 ALA A C 1
ATOM 777 O O . ALA A 1 97 ? 4.556 -14.779 -5.135 1.00 60.44 97 ALA A O 1
ATOM 778 N N . ASP A 1 98 ? 5.539 -16.500 -6.186 1.00 57.78 98 ASP A N 1
ATOM 779 C CA . ASP A 1 98 ? 4.492 -16.759 -7.173 1.00 57.78 98 ASP A CA 1
ATOM 780 C C . ASP A 1 98 ? 3.098 -17.025 -6.561 1.00 57.78 98 ASP A C 1
ATOM 782 O O . ASP A 1 98 ? 2.093 -16.603 -7.147 1.00 57.78 98 ASP A O 1
ATOM 786 N N . ASP A 1 99 ? 3.004 -17.635 -5.373 1.00 56.53 99 ASP A N 1
ATOM 787 C CA . ASP A 1 99 ? 1.710 -17.957 -4.746 1.00 56.53 99 ASP A CA 1
ATOM 788 C C . ASP A 1 99 ? 1.001 -16.704 -4.192 1.00 56.53 99 ASP A C 1
ATOM 790 O O . ASP A 1 99 ? -0.223 -16.556 -4.299 1.00 56.53 99 ASP A O 1
ATOM 794 N N . ILE A 1 100 ? 1.774 -15.726 -3.704 1.00 61.03 100 ILE A N 1
ATOM 795 C CA . ILE A 1 100 ? 1.265 -14.445 -3.184 1.00 61.03 100 ILE A CA 1
ATOM 796 C C . ILE A 1 100 ? 0.700 -13.580 -4.326 1.00 61.03 100 ILE A C 1
ATOM 798 O O . ILE A 1 100 ? -0.319 -12.893 -4.171 1.00 61.03 100 ILE A O 1
ATOM 802 N N . TYR A 1 101 ? 1.319 -13.631 -5.511 1.00 60.50 101 TYR A N 1
ATOM 803 C CA . TYR A 1 101 ? 0.851 -12.886 -6.686 1.00 60.50 101 TYR A CA 1
ATOM 804 C C . TYR A 1 101 ? -0.458 -13.445 -7.269 1.00 60.50 101 TYR A C 1
ATOM 806 O O . TYR A 1 101 ? -1.273 -12.669 -7.794 1.00 60.50 101 TYR A O 1
ATOM 814 N N . LEU A 1 102 ? -0.702 -14.756 -7.156 1.00 61.41 102 LEU A N 1
ATOM 815 C CA . LEU A 1 102 ? -1.931 -15.384 -7.648 1.00 61.41 102 LEU A CA 1
ATOM 816 C C . LEU A 1 102 ? -3.143 -15.052 -6.759 1.00 61.41 102 LEU A C 1
ATOM 818 O O . LEU A 1 102 ? -4.193 -14.667 -7.283 1.00 61.41 102 LEU A O 1
ATOM 822 N N . GLU A 1 103 ? -2.977 -15.096 -5.433 1.00 60.16 103 GLU A N 1
ATOM 823 C CA . GLU A 1 103 ? -3.976 -14.667 -4.433 1.00 60.16 103 GLU A CA 1
ATOM 824 C C . GLU A 1 103 ? -4.412 -13.210 -4.656 1.00 60.16 103 GLU A C 1
ATOM 826 O O . GLU A 1 103 ? -5.606 -12.892 -4.703 1.00 60.16 103 GLU A O 1
ATOM 831 N N . ARG A 1 104 ? -3.442 -12.313 -4.876 1.00 61.66 104 ARG A N 1
ATOM 832 C CA . ARG A 1 104 ? -3.716 -10.891 -5.118 1.00 61.66 104 ARG A CA 1
ATOM 833 C C . ARG A 1 104 ? -4.426 -10.657 -6.455 1.00 61.66 104 ARG A C 1
ATOM 835 O O . ARG A 1 104 ? -5.341 -9.838 -6.513 1.00 61.66 104 ARG A O 1
ATOM 842 N N . SER A 1 105 ? -4.086 -11.412 -7.504 1.00 63.81 105 SER A N 1
ATOM 843 C CA . SER A 1 105 ? -4.800 -11.351 -8.793 1.00 63.81 105 SER A CA 1
ATOM 844 C C . SER A 1 105 ? -6.237 -11.880 -8.711 1.00 63.81 105 SER A C 1
ATOM 846 O O . SER A 1 105 ? -7.127 -11.343 -9.372 1.00 63.81 105 SER A O 1
ATOM 848 N N . LEU A 1 106 ? -6.506 -12.902 -7.893 1.00 60.59 106 LEU A N 1
ATOM 849 C CA . LEU A 1 106 ? -7.860 -13.435 -7.684 1.00 60.59 106 LEU A CA 1
ATOM 850 C C . LEU A 1 106 ? -8.779 -12.416 -6.993 1.00 60.59 106 LEU A C 1
ATOM 852 O O . LEU A 1 106 ? -9.920 -12.229 -7.424 1.00 60.59 106 LEU A O 1
ATOM 856 N N . ARG A 1 107 ? -8.268 -11.697 -5.984 1.00 61.75 107 ARG A N 1
ATOM 857 C CA . ARG A 1 107 ? -9.030 -10.662 -5.259 1.00 61.75 107 ARG A CA 1
ATOM 858 C C . ARG A 1 107 ? -9.413 -9.476 -6.148 1.00 61.75 107 ARG A C 1
ATOM 860 O O . ARG A 1 107 ? -10.517 -8.956 -6.025 1.00 61.75 107 ARG A O 1
ATOM 867 N N . VAL A 1 108 ? -8.545 -9.083 -7.082 1.00 58.00 108 VAL A N 1
ATOM 868 C CA . VAL A 1 108 ? -8.823 -7.972 -8.011 1.00 58.00 108 VAL A CA 1
ATOM 869 C C . VAL A 1 108 ? -9.880 -8.357 -9.055 1.00 58.00 108 VAL A C 1
ATOM 871 O O . VAL A 1 108 ? -10.745 -7.547 -9.374 1.00 58.00 108 VAL A O 1
ATOM 874 N N . ASN A 1 109 ? -9.879 -9.601 -9.544 1.00 49.66 109 ASN A N 1
ATOM 875 C CA . ASN A 1 109 ? -10.850 -10.044 -10.552 1.00 49.66 109 ASN A CA 1
ATOM 876 C C . ASN A 1 109 ? -12.272 -10.238 -9.992 1.00 49.66 109 ASN A C 1
ATOM 878 O O . ASN A 1 109 ? -13.238 -10.079 -10.738 1.00 49.66 109 ASN A O 1
ATOM 882 N N . THR A 1 110 ? -12.427 -10.528 -8.693 1.00 52.47 110 THR A N 1
ATOM 883 C CA . THR A 1 110 ? -13.760 -10.652 -8.070 1.00 52.47 110 THR A CA 1
ATOM 884 C C . THR A 1 110 ? -14.464 -9.300 -7.904 1.00 52.47 110 THR A C 1
ATOM 886 O O . THR A 1 110 ? -15.690 -9.253 -7.902 1.00 52.47 110 THR A O 1
ATOM 889 N N . ALA A 1 111 ? -13.710 -8.198 -7.819 1.00 53.06 111 ALA A N 1
ATOM 890 C CA . ALA A 1 111 ? -14.253 -6.849 -7.646 1.00 53.06 111 ALA A CA 1
ATOM 891 C C . ALA A 1 111 ? -14.767 -6.208 -8.953 1.00 53.06 111 ALA A C 1
ATOM 893 O O . ALA A 1 111 ? -15.387 -5.152 -8.910 1.00 53.06 111 ALA A O 1
ATOM 894 N N . VAL A 1 112 ? -14.521 -6.827 -10.115 1.00 54.03 112 VAL A N 1
ATOM 895 C CA . VAL A 1 112 ? -14.897 -6.271 -11.432 1.00 54.03 112 VAL A CA 1
ATOM 896 C C . VAL A 1 112 ? -16.220 -6.848 -11.967 1.00 54.03 112 VAL A C 1
ATOM 898 O O . VAL A 1 112 ? -16.743 -6.350 -12.957 1.00 54.03 112 VAL A O 1
ATOM 901 N N . ILE A 1 113 ? -16.807 -7.868 -11.325 1.00 49.66 113 ILE A N 1
ATOM 902 C CA . ILE A 1 113 ? -18.043 -8.521 -11.814 1.00 49.66 113 ILE A CA 1
ATOM 903 C C . ILE A 1 113 ? -19.309 -8.078 -11.046 1.00 49.66 113 ILE A C 1
ATOM 905 O O . ILE A 1 113 ? -20.418 -8.329 -11.511 1.00 49.66 113 ILE A O 1
ATOM 909 N N . GLU A 1 114 ? -19.183 -7.339 -9.940 1.00 51.12 114 GLU A N 1
ATOM 910 C CA . GLU A 1 114 ? -20.330 -6.749 -9.221 1.00 51.12 114 GLU A CA 1
ATOM 911 C C . GLU A 1 114 ? -20.325 -5.211 -9.261 1.00 51.12 114 GLU A C 1
ATOM 913 O O . GLU A 1 114 ? -20.345 -4.539 -8.230 1.00 51.12 114 GLU A O 1
ATOM 918 N N . GLY A 1 115 ? -20.311 -4.654 -10.475 1.00 45.25 115 GLY A N 1
ATOM 919 C CA . GLY A 1 115 ? -20.546 -3.232 -10.750 1.00 45.25 115 GLY A CA 1
ATOM 920 C C . GLY A 1 115 ? -21.345 -3.032 -12.027 1.00 45.25 115 GLY A C 1
ATOM 921 O O . GLY A 1 115 ? -20.854 -3.477 -13.087 1.00 45.25 115 GLY A O 1
#

Sequence (115 aa):
MFRPLFPALVPKAVDPFWFPVDKPCLDESEISALEADYNNWAQSVGDKDNAIVPIGKTAQEHYDEEEEEEEEEEVDDESDTNDDELDTDMVDDRDSADDIYLERSLRVNTAVIEG

Radius of gyration: 29.13 Å; Cα contacts (8 Å, |Δi|>4): 9; chains: 1; bounding box: 65×36×81 Å